Protein AF-A0A2E9GT48-F1 (afdb_monomer_lite)

Foldseek 3Di:
DDDWDFVVVLCVVLVNDPVVVVVCVVLVLDDDRTGDPVSSVLVSVLSCCCPVVVDDSVRSVVVVVVVVVVVVVVVVVVVVVVVVVVPDDDD

pLDDT: mean 84.08, std 7.75, range [53.56, 96.75]

Secondary structure (DSSP, 8-state):
-PPPEEHHHHHHHTT--HHHHHHHHHTTS--SSEE-HHHHHHHHHHHHHHHHH---HHHHHHHHHHHHHHHHHHHHHHHHHHHHHHHSPP-

Structure (mmCIF, N/CA/C/O backbone):
data_AF-A0A2E9GT48-F1
#
_entry.id   AF-A0A2E9GT48-F1
#
loop_
_atom_site.group_PDB
_atom_site.id
_atom_site.type_symbol
_atom_site.label_atom_id
_atom_site.label_alt_id
_atom_site.label_comp_id
_atom_site.label_asym_id
_atom_site.label_entity_id
_atom_site.label_seq_id
_atom_site.pdbx_PDB_ins_code
_atom_site.Cartn_x
_atom_site.Cartn_y
_atom_site.Cartn_z
_atom_site.occupancy
_atom_site.B_iso_or_equiv
_atom_site.auth_seq_id
_atom_site.auth_comp_id
_atom_site.auth_asym_id
_atom_site.auth_atom_id
_atom_site.pdbx_PDB_model_num
ATOM 1 N N . MET A 1 1 ? 20.102 4.477 4.888 1.00 53.56 1 MET A N 1
ATOM 2 C CA . MET A 1 1 ? 18.963 3.736 5.464 1.00 53.56 1 MET A CA 1
ATOM 3 C C . MET A 1 1 ? 18.211 4.701 6.358 1.00 53.56 1 MET A C 1
ATOM 5 O O . MET A 1 1 ? 18.835 5.271 7.248 1.00 53.56 1 MET A O 1
ATOM 9 N N . SER A 1 2 ? 16.945 4.982 6.045 1.00 72.12 2 SER A N 1
ATOM 10 C CA . SER A 1 2 ? 16.095 5.804 6.915 1.00 72.12 2 SER A CA 1
ATOM 11 C C . SER A 1 2 ? 15.764 5.025 8.186 1.00 72.12 2 SER A C 1
ATOM 13 O O . SER A 1 2 ? 15.756 3.799 8.174 1.00 72.12 2 SER A O 1
ATOM 15 N N . LYS A 1 3 ? 15.574 5.735 9.300 1.00 85.19 3 LYS A N 1
ATOM 16 C CA . LYS A 1 3 ? 15.282 5.109 10.595 1.00 85.19 3 LYS A CA 1
ATOM 17 C C . LYS A 1 3 ? 13.842 4.574 10.612 1.00 85.19 3 LYS A C 1
ATOM 19 O O . LYS A 1 3 ? 12.980 5.227 10.019 1.00 85.19 3 LYS A O 1
ATOM 24 N N . PRO A 1 4 ? 13.572 3.462 11.318 1.00 87.00 4 PRO A N 1
ATOM 25 C CA . PRO A 1 4 ? 12.215 2.977 11.520 1.00 87.00 4 PRO A CA 1
ATOM 26 C C . PRO A 1 4 ? 11.364 4.033 12.235 1.00 87.00 4 PRO A C 1
ATOM 28 O O . PRO A 1 4 ? 11.847 4.777 13.096 1.00 87.00 4 PRO A O 1
ATOM 31 N N . VAL A 1 5 ? 10.094 4.104 11.856 1.00 88.25 5 VAL A N 1
ATOM 32 C CA . VAL A 1 5 ? 9.120 5.099 12.310 1.00 88.25 5 VAL A CA 1
ATOM 33 C C . VAL A 1 5 ? 8.109 4.422 13.229 1.00 88.25 5 VAL A C 1
ATOM 35 O O . VAL A 1 5 ? 7.680 3.299 12.970 1.00 88.25 5 VAL A O 1
ATOM 38 N N . ARG A 1 6 ? 7.710 5.095 14.312 1.00 89.69 6 ARG A N 1
ATOM 39 C CA . ARG A 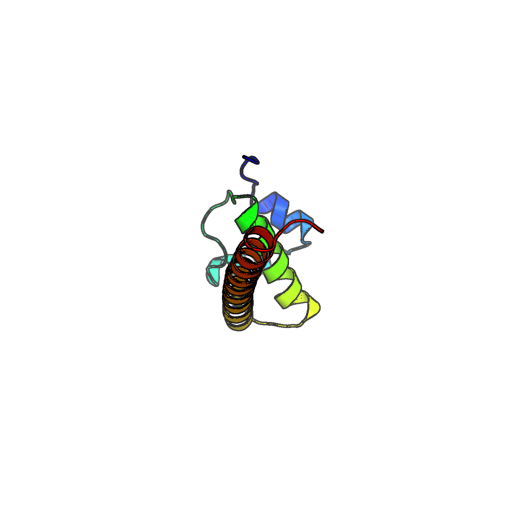1 6 ? 6.643 4.594 15.187 1.00 89.69 6 ARG A CA 1
ATOM 40 C C . ARG A 1 6 ? 5.302 4.631 14.477 1.00 89.69 6 ARG A C 1
ATOM 42 O O . ARG A 1 6 ? 4.948 5.644 13.879 1.00 89.69 6 ARG A O 1
ATOM 49 N N . ILE A 1 7 ? 4.522 3.571 14.626 1.00 84.88 7 ILE A N 1
ATOM 50 C CA . ILE A 1 7 ? 3.237 3.455 13.950 1.00 84.88 7 ILE A CA 1
ATOM 51 C C . ILE A 1 7 ? 2.221 4.495 14.414 1.00 84.88 7 ILE A C 1
ATOM 53 O O . ILE A 1 7 ? 1.486 5.031 13.598 1.00 84.88 7 ILE A O 1
ATOM 57 N N . GLU A 1 8 ? 2.236 4.847 15.698 1.00 82.44 8 GLU A N 1
ATOM 58 C CA . GLU A 1 8 ? 1.390 5.901 16.271 1.00 82.44 8 GLU A CA 1
ATOM 59 C C . GLU A 1 8 ? 1.583 7.237 15.543 1.00 82.44 8 GLU A C 1
ATOM 61 O O . GLU A 1 8 ? 0.605 7.884 15.193 1.00 82.44 8 GLU A O 1
ATOM 66 N N . VAL A 1 9 ? 2.835 7.597 15.233 1.00 84.75 9 VAL A N 1
ATOM 67 C CA . VAL A 1 9 ? 3.175 8.832 14.506 1.00 84.75 9 VAL A CA 1
ATOM 68 C C . VAL A 1 9 ? 2.660 8.775 13.070 1.00 84.75 9 VAL A C 1
ATOM 70 O O . VAL A 1 9 ? 2.153 9.763 12.546 1.00 84.75 9 VAL A O 1
ATOM 73 N N . VAL A 1 10 ? 2.773 7.609 12.426 1.00 83.69 10 VAL A N 1
ATOM 74 C CA . VAL A 1 10 ? 2.238 7.397 11.075 1.00 83.69 10 VAL A CA 1
ATOM 75 C C . VAL A 1 10 ? 0.718 7.544 11.091 1.00 83.69 10 VAL A C 1
ATOM 77 O O . VAL A 1 10 ? 0.166 8.258 10.270 1.00 83.69 10 VAL A O 1
ATOM 80 N N . LEU A 1 11 ? 0.032 6.923 12.042 1.00 82.81 11 LEU A N 1
ATOM 81 C CA . LEU A 1 11 ? -1.427 6.940 12.133 1.00 82.81 11 LEU A CA 1
ATOM 82 C C . LEU A 1 11 ? -1.985 8.318 12.504 1.00 82.81 11 LEU A C 1
ATOM 84 O O . LEU A 1 11 ? -2.979 8.736 11.914 1.00 82.81 11 LEU A O 1
ATOM 88 N N . GLU A 1 12 ? -1.317 9.041 13.406 1.00 82.69 12 GLU A N 1
ATOM 89 C CA . GLU A 1 12 ? -1.628 10.437 13.732 1.00 82.69 12 GLU A CA 1
ATOM 90 C C . GLU A 1 12 ? -1.517 11.321 12.485 1.00 82.69 12 GLU A C 1
ATOM 92 O O . GLU A 1 12 ? -2.445 12.059 12.157 1.00 82.69 12 GLU A O 1
ATOM 97 N N . PHE A 1 13 ? -0.427 11.182 11.724 1.00 82.56 13 PHE A N 1
ATOM 98 C CA . PHE A 1 13 ? -0.236 11.915 10.472 1.00 82.56 13 PHE A CA 1
ATOM 99 C C . PHE A 1 13 ? -1.310 11.590 9.422 1.00 82.56 13 PHE A C 1
ATOM 101 O O . PHE A 1 13 ? -1.701 12.447 8.630 1.00 82.56 13 PHE A O 1
ATOM 108 N N . LEU A 1 14 ? -1.802 10.352 9.414 1.00 79.56 14 LEU A N 1
ATOM 109 C CA . LEU A 1 14 ? -2.860 9.900 8.513 1.00 79.56 14 LEU A CA 1
ATOM 110 C C . LEU A 1 14 ? -4.271 10.279 8.990 1.00 79.56 14 LEU A C 1
ATOM 112 O O . LEU A 1 14 ? -5.232 10.065 8.247 1.00 79.56 14 LEU A O 1
ATOM 116 N N . GLY A 1 15 ? -4.405 10.850 10.192 1.00 77.81 15 GLY A N 1
ATOM 117 C CA . GLY A 1 15 ? -5.694 11.172 10.802 1.00 77.81 15 GLY A CA 1
ATOM 118 C C . GLY A 1 15 ? -6.544 9.927 11.056 1.00 77.81 15 GLY A C 1
ATOM 119 O O . GLY A 1 15 ? -7.750 9.953 10.824 1.00 77.81 15 GLY A O 1
ATOM 120 N N . VAL A 1 16 ? -5.908 8.814 11.434 1.00 79.31 16 VAL A N 1
ATOM 121 C CA . VAL A 1 16 ? -6.592 7.554 11.742 1.00 79.31 16 VAL A CA 1
ATOM 122 C C . VAL A 1 16 ? -7.056 7.579 13.192 1.00 79.31 16 VAL A C 1
ATOM 124 O O . VAL A 1 16 ? -6.246 7.711 14.109 1.00 79.31 16 VAL A O 1
ATOM 127 N N . GLU A 1 17 ? -8.358 7.405 13.402 1.00 74.94 17 GLU A N 1
ATOM 128 C CA . GLU A 1 17 ? -8.940 7.373 14.740 1.00 74.94 17 GLU A CA 1
ATOM 129 C C . GLU A 1 17 ? -8.548 6.090 15.503 1.00 74.94 17 GLU A C 1
ATOM 131 O O . GLU A 1 17 ? -8.333 5.032 14.895 1.00 74.94 17 GLU A O 1
ATOM 136 N N . PRO A 1 18 ? -8.520 6.109 16.849 1.00 69.62 18 PRO A N 1
ATOM 137 C CA . PRO A 1 18 ? -8.150 4.944 17.656 1.00 69.62 18 PRO A CA 1
ATOM 138 C C . PRO A 1 18 ? -8.977 3.680 17.364 1.00 69.62 18 PRO A C 1
ATOM 140 O O . PRO A 1 18 ? -8.446 2.568 17.430 1.00 69.62 18 PRO A O 1
ATOM 143 N N . GLN A 1 19 ? -10.263 3.818 17.008 1.00 69.44 19 GLN A N 1
ATOM 144 C CA . GLN A 1 19 ? -11.096 2.670 16.623 1.00 69.44 19 GLN A CA 1
ATOM 145 C C . GLN A 1 19 ? -10.664 2.015 15.302 1.00 69.44 19 GLN A C 1
ATOM 147 O O . GLN A 1 19 ? -10.748 0.791 15.161 1.00 69.44 19 GLN A O 1
ATOM 152 N N . ASP A 1 20 ? -10.163 2.805 14.354 1.00 72.12 20 ASP A N 1
ATOM 153 C CA . ASP A 1 20 ? -9.692 2.319 13.059 1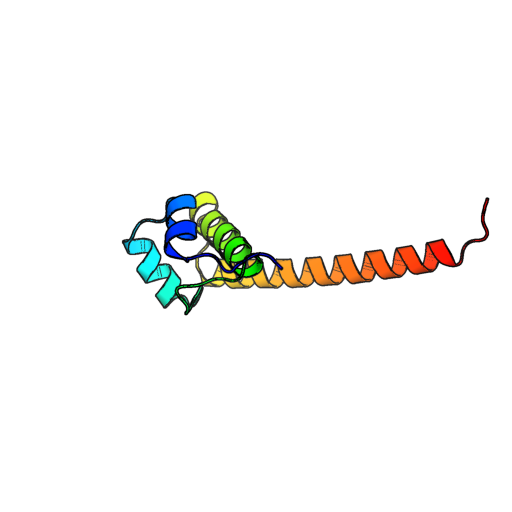.00 72.12 20 ASP A CA 1
ATOM 154 C C . ASP A 1 20 ? -8.342 1.625 13.215 1.00 72.12 20 ASP A C 1
ATOM 156 O O . ASP A 1 20 ? -8.092 0.604 12.586 1.00 72.12 20 ASP A O 1
ATOM 160 N N . LEU A 1 21 ? -7.520 2.091 14.151 1.00 70.94 21 LEU A N 1
ATOM 161 C CA . LEU A 1 21 ? -6.261 1.478 14.569 1.00 70.94 21 LEU A CA 1
ATOM 162 C C . LEU A 1 21 ? -6.421 -0.002 14.952 1.00 70.94 21 LEU A C 1
ATOM 164 O O . LEU A 1 21 ? -5.688 -0.873 14.475 1.00 70.94 21 LEU A O 1
ATOM 168 N N . VAL A 1 22 ? -7.424 -0.294 15.783 1.00 74.38 22 VAL A N 1
ATOM 169 C CA . VAL A 1 22 ? -7.759 -1.663 16.203 1.00 74.38 22 VAL A CA 1
ATOM 170 C C . VAL A 1 22 ? -8.244 -2.493 15.015 1.00 74.38 22 VAL A C 1
ATOM 172 O O . VAL A 1 22 ? -7.902 -3.673 14.909 1.00 74.38 22 VAL A O 1
ATOM 175 N N . ARG A 1 23 ? -9.019 -1.887 14.107 1.00 76.38 23 ARG A N 1
ATOM 176 C CA . ARG A 1 23 ? -9.493 -2.550 12.888 1.00 76.38 23 ARG A CA 1
ATOM 177 C C . ARG A 1 23 ? -8.334 -2.912 11.958 1.00 76.38 23 ARG A C 1
ATOM 179 O O . ARG A 1 23 ? -8.218 -4.075 11.591 1.00 76.38 23 ARG A O 1
ATOM 186 N N . LEU A 1 24 ? -7.451 -1.964 11.644 1.00 76.25 24 LEU A N 1
ATOM 187 C CA . LEU A 1 24 ? -6.319 -2.166 10.732 1.00 76.25 24 LEU A CA 1
ATOM 188 C C . LEU A 1 24 ? -5.372 -3.264 11.242 1.00 76.25 24 LEU A C 1
ATOM 190 O O . LEU A 1 24 ? -4.898 -4.095 10.468 1.00 76.25 24 LEU A O 1
ATOM 194 N N . ARG A 1 25 ? -5.146 -3.316 12.561 1.00 78.62 25 ARG A N 1
ATOM 195 C CA . ARG A 1 25 ? -4.329 -4.358 13.199 1.00 78.62 25 ARG A CA 1
ATOM 196 C C . ARG A 1 25 ? -4.985 -5.739 13.120 1.00 78.62 25 ARG A C 1
ATOM 198 O O . ARG A 1 25 ? -4.310 -6.720 12.835 1.00 78.62 25 ARG A O 1
ATOM 205 N N . ARG A 1 26 ? -6.307 -5.823 13.325 1.00 77.94 26 ARG A N 1
ATOM 206 C CA . ARG A 1 26 ? -7.082 -7.069 13.146 1.00 77.94 26 ARG A CA 1
ATOM 207 C C . ARG A 1 26 ? -7.087 -7.561 11.705 1.00 77.94 26 ARG A C 1
ATOM 209 O O . ARG A 1 26 ? -7.122 -8.762 11.474 1.00 77.94 26 ARG A O 1
ATOM 216 N N . GLU A 1 27 ? -7.068 -6.634 10.759 1.00 74.12 27 GLU A N 1
ATOM 217 C CA . GLU A 1 27 ? -6.987 -6.918 9.328 1.00 74.12 27 GLU A CA 1
ATOM 218 C C . GLU A 1 27 ? -5.563 -7.297 8.878 1.00 74.12 27 GLU A C 1
ATOM 220 O O . GLU A 1 27 ? -5.363 -7.634 7.715 1.00 74.12 27 GLU A O 1
ATOM 225 N N . GLY A 1 28 ? -4.582 -7.288 9.791 1.00 75.75 28 GLY A N 1
ATOM 226 C CA . GLY A 1 28 ? -3.217 -7.748 9.530 1.00 75.75 28 GLY A CA 1
ATOM 227 C C . GLY A 1 28 ? -2.355 -6.758 8.746 1.00 75.75 28 GLY A C 1
ATOM 228 O O . GLY A 1 28 ? -1.321 -7.145 8.210 1.00 75.75 28 GLY A O 1
ATOM 229 N N . LEU A 1 29 ? -2.748 -5.480 8.669 1.00 75.31 29 LEU A N 1
ATOM 230 C CA . LEU A 1 29 ? -1.988 -4.459 7.932 1.00 75.31 29 LEU A CA 1
ATOM 231 C C . LEU A 1 29 ? -0.629 -4.144 8.572 1.00 75.31 29 LEU A C 1
ATOM 233 O O . LEU A 1 29 ? 0.272 -3.657 7.893 1.00 75.31 29 LEU A O 1
ATOM 237 N N . PHE A 1 30 ? -0.477 -4.415 9.868 1.00 77.62 30 PHE A N 1
ATOM 238 C CA . PHE A 1 30 ? 0.779 -4.312 10.602 1.00 77.62 30 PHE A CA 1
ATOM 239 C C . PHE A 1 30 ? 0.713 -5.123 11.900 1.00 77.62 30 PHE A C 1
ATOM 241 O O . PHE A 1 30 ? -0.347 -5.257 12.513 1.00 77.62 30 PHE A O 1
ATOM 248 N N . GLU A 1 31 ? 1.867 -5.608 12.359 1.00 76.31 31 GLU A N 1
ATOM 249 C CA . GLU A 1 31 ? 1.987 -6.369 13.614 1.00 76.31 31 GLU A CA 1
ATOM 250 C C . GLU A 1 31 ? 2.848 -5.643 14.664 1.00 76.31 31 GLU A C 1
ATOM 252 O O . GLU A 1 31 ? 2.576 -5.723 15.863 1.00 76.31 31 GLU A O 1
ATOM 257 N N . SER A 1 32 ? 3.839 -4.868 14.210 1.00 83.62 32 SER A N 1
ATOM 258 C CA . SER A 1 32 ? 4.817 -4.147 15.035 1.00 83.62 32 SER A CA 1
ATOM 259 C C . SER A 1 32 ? 4.434 -2.680 15.256 1.00 83.62 32 SER A C 1
ATOM 261 O O . SER A 1 32 ? 3.832 -2.047 14.389 1.00 83.62 32 SER A O 1
ATOM 263 N N . ASP A 1 33 ? 4.856 -2.118 16.393 1.00 84.81 33 ASP A N 1
ATOM 264 C CA . ASP A 1 33 ? 4.730 -0.682 16.689 1.00 84.81 33 ASP A CA 1
ATOM 265 C C . ASP A 1 33 ? 5.793 0.178 15.979 1.00 84.81 33 ASP A C 1
ATOM 267 O O . ASP A 1 33 ? 5.726 1.409 16.000 1.00 84.81 33 ASP A O 1
ATOM 271 N N . TRP A 1 34 ? 6.768 -0.464 15.333 1.00 87.00 34 TRP A N 1
ATOM 272 C CA . TRP A 1 34 ? 7.805 0.165 14.520 1.00 87.00 34 TRP A CA 1
ATOM 273 C C . TRP A 1 34 ? 7.726 -0.342 13.087 1.00 87.00 34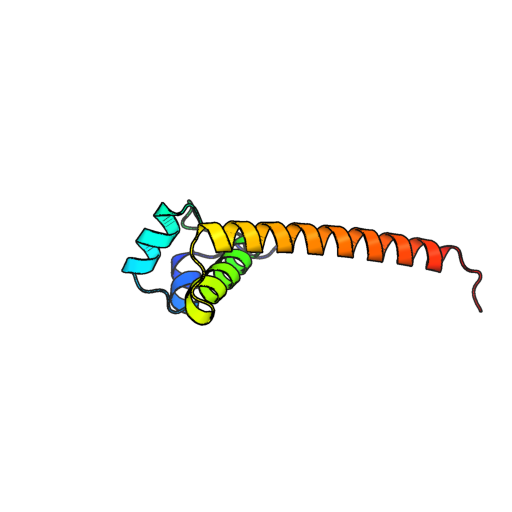 TRP A C 1
ATOM 275 O O . TRP A 1 34 ? 7.733 -1.554 12.854 1.00 87.00 34 TRP A O 1
ATOM 285 N N . LEU A 1 35 ? 7.673 0.595 12.144 1.00 86.00 35 LEU A N 1
ATOM 286 C CA . LEU A 1 35 ? 7.591 0.344 10.714 1.00 86.00 35 LEU A CA 1
ATOM 287 C C . LEU A 1 35 ? 8.860 0.822 10.021 1.00 86.00 35 LEU A C 1
ATOM 289 O O . LEU A 1 35 ? 9.330 1.936 10.258 1.00 86.00 35 LEU A O 1
ATOM 293 N N . GLU A 1 36 ? 9.373 0.007 9.106 1.00 89.81 36 GLU A N 1
ATOM 294 C CA . GLU A 1 36 ? 10.332 0.501 8.124 1.00 89.81 36 GLU A CA 1
ATOM 295 C C . GLU A 1 36 ? 9.665 1.579 7.243 1.00 89.81 36 GLU A C 1
ATOM 297 O O . GLU A 1 36 ? 8.449 1.520 7.017 1.00 89.81 36 GLU A O 1
ATOM 302 N N . PRO A 1 37 ? 10.419 2.568 6.735 1.00 86.44 37 PRO A N 1
ATOM 303 C CA . PRO A 1 37 ? 9.880 3.667 5.929 1.00 86.44 37 PRO A CA 1
ATOM 304 C C . PRO A 1 37 ? 9.020 3.202 4.747 1.00 86.44 37 PRO A C 1
ATOM 306 O O . PRO A 1 37 ? 7.982 3.794 4.455 1.00 86.44 37 PRO A O 1
ATOM 309 N N . GLU A 1 38 ? 9.422 2.117 4.088 1.00 83.38 38 GLU A N 1
ATOM 310 C CA . GLU A 1 38 ? 8.691 1.532 2.966 1.00 83.38 38 GLU A CA 1
ATOM 311 C C . GLU A 1 38 ? 7.331 0.972 3.408 1.00 83.38 38 GLU A C 1
ATOM 313 O O . GLU A 1 38 ? 6.337 1.121 2.698 1.00 83.38 38 GLU A O 1
ATOM 318 N N . VAL A 1 39 ? 7.268 0.379 4.603 1.00 83.44 39 VAL A N 1
ATOM 319 C CA . VAL A 1 39 ? 6.033 -0.171 5.182 1.00 83.44 39 VAL A CA 1
ATOM 320 C C . VAL A 1 39 ? 5.108 0.952 5.649 1.00 83.44 39 VAL A C 1
ATOM 322 O O . VAL A 1 39 ? 3.898 0.876 5.445 1.00 83.44 39 VAL A O 1
ATOM 325 N N . ALA A 1 40 ? 5.661 2.027 6.215 1.00 85.56 40 ALA A N 1
ATOM 326 C CA . ALA A 1 40 ? 4.890 3.217 6.574 1.00 85.56 40 ALA A CA 1
ATOM 327 C C . ALA A 1 40 ? 4.224 3.859 5.342 1.00 85.56 40 ALA A C 1
ATOM 329 O O . ALA A 1 40 ? 3.062 4.265 5.400 1.00 85.56 40 ALA A O 1
ATOM 330 N N . GLU A 1 41 ? 4.926 3.894 4.209 1.00 84.81 41 GLU A N 1
ATOM 331 C CA . GLU A 1 41 ? 4.374 4.381 2.945 1.00 84.81 41 GLU A CA 1
ATOM 332 C C . GLU A 1 41 ? 3.286 3.449 2.384 1.00 84.81 41 GLU A C 1
ATOM 334 O O . GLU A 1 41 ? 2.257 3.925 1.899 1.00 84.81 41 GLU A O 1
ATOM 339 N N . GLU A 1 42 ? 3.453 2.124 2.478 1.00 85.00 42 GLU A N 1
ATOM 340 C CA . GLU A 1 42 ? 2.382 1.182 2.119 1.00 85.00 42 GLU A CA 1
ATOM 341 C C . GLU A 1 42 ? 1.137 1.364 3.001 1.00 85.00 42 GLU A C 1
ATOM 343 O O . GLU A 1 42 ? 0.020 1.375 2.476 1.00 85.00 42 GLU A O 1
ATOM 348 N N . LEU A 1 43 ? 1.313 1.590 4.308 1.00 84.69 43 LEU A N 1
ATOM 349 C CA . LEU A 1 43 ? 0.214 1.850 5.240 1.00 84.69 43 LEU A CA 1
ATOM 350 C C . LEU A 1 43 ? -0.511 3.163 4.919 1.00 84.69 43 LEU A C 1
ATOM 352 O O . LEU A 1 43 ? -1.741 3.206 4.923 1.00 84.69 43 LEU A O 1
ATOM 356 N N . ARG A 1 44 ? 0.225 4.224 4.569 1.00 86.56 44 ARG A N 1
ATOM 357 C CA . ARG 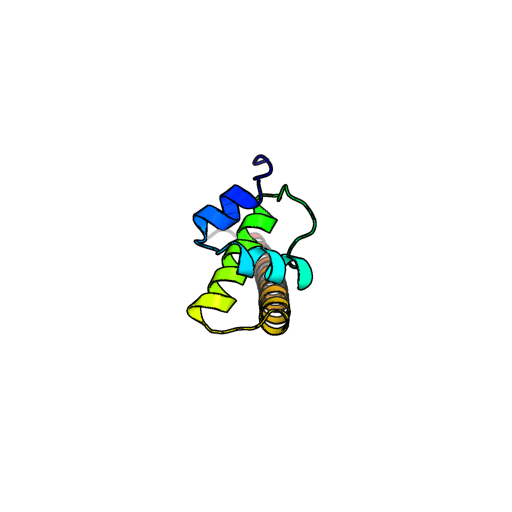A 1 44 ? -0.369 5.485 4.102 1.00 86.56 44 ARG A CA 1
ATOM 358 C C . ARG A 1 44 ? -1.256 5.268 2.880 1.00 86.56 44 ARG A C 1
ATOM 360 O O . ARG A 1 44 ? -2.371 5.787 2.829 1.00 86.56 44 ARG A O 1
ATOM 367 N N . VAL A 1 45 ? -0.771 4.512 1.895 1.00 87.25 45 VAL A N 1
ATOM 368 C CA . VAL A 1 45 ? -1.546 4.195 0.687 1.00 87.25 45 VAL A CA 1
ATOM 369 C C . VAL A 1 45 ? -2.782 3.369 1.042 1.00 87.25 45 VAL A C 1
ATOM 371 O O . VAL A 1 45 ? -3.867 3.675 0.555 1.00 87.25 45 VAL A O 1
ATOM 374 N N . ALA A 1 46 ? -2.645 2.369 1.916 1.00 85.56 46 ALA A N 1
ATOM 375 C CA . ALA A 1 46 ? -3.763 1.567 2.401 1.00 85.56 46 ALA A CA 1
ATOM 376 C C . ALA A 1 46 ? -4.861 2.436 3.030 1.00 85.56 46 ALA A C 1
ATOM 378 O O . ALA A 1 46 ? -6.016 2.354 2.618 1.00 85.56 46 ALA A O 1
ATOM 379 N N . VAL A 1 47 ? -4.500 3.321 3.962 1.00 84.00 47 VAL A N 1
ATOM 380 C CA . VAL A 1 47 ? -5.455 4.213 4.634 1.00 84.00 47 VAL A CA 1
ATOM 381 C C . VAL A 1 47 ? -6.155 5.142 3.639 1.00 84.00 47 VAL A C 1
ATOM 383 O O . VAL A 1 47 ? -7.376 5.283 3.702 1.00 84.00 47 VAL A O 1
ATOM 386 N N . ALA A 1 48 ? -5.423 5.717 2.681 1.00 85.62 48 ALA A N 1
ATOM 387 C CA . ALA A 1 48 ? -6.016 6.563 1.645 1.00 85.62 48 ALA A CA 1
ATOM 388 C C . ALA A 1 48 ? -7.029 5.794 0.776 1.00 85.62 48 ALA A C 1
ATOM 390 O O . ALA A 1 48 ? -8.127 6.282 0.525 1.00 85.62 48 ALA A O 1
ATOM 391 N N . LEU A 1 49 ? -6.713 4.557 0.372 1.00 85.38 49 LEU A N 1
ATOM 392 C CA . LEU A 1 49 ? -7.638 3.709 -0.390 1.00 85.38 49 LEU A CA 1
ATOM 393 C C . LEU A 1 49 ? -8.914 3.389 0.401 1.00 85.38 49 LEU A C 1
ATOM 395 O O . LEU A 1 49 ? -10.009 3.388 -0.162 1.00 85.38 49 LEU A O 1
ATOM 399 N N . MET A 1 50 ? -8.792 3.126 1.703 1.00 84.00 50 MET A N 1
ATOM 400 C CA . MET A 1 50 ? -9.952 2.821 2.540 1.00 84.00 50 MET A CA 1
ATOM 401 C C . MET A 1 50 ? -10.825 4.050 2.785 1.00 84.00 50 MET A C 1
ATOM 403 O O . MET A 1 50 ? -12.049 3.948 2.712 1.00 84.00 50 MET A O 1
ATOM 407 N N . ARG A 1 51 ? -10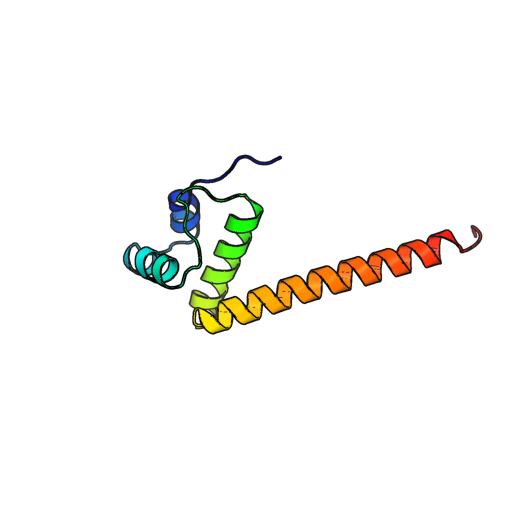.212 5.207 3.064 1.00 83.06 51 ARG A N 1
ATOM 408 C CA . ARG A 1 51 ? -10.932 6.432 3.431 1.00 83.06 51 ARG A CA 1
ATOM 409 C C . ARG A 1 51 ? -11.518 7.151 2.225 1.00 83.06 51 ARG A C 1
ATOM 411 O O . ARG A 1 51 ? -12.683 7.532 2.251 1.00 83.06 51 ARG A O 1
ATOM 418 N N . ASP A 1 52 ? -10.721 7.325 1.178 1.00 86.62 52 ASP A N 1
ATOM 419 C CA . ASP A 1 52 ? -11.085 8.200 0.065 1.00 86.62 52 ASP A CA 1
ATOM 420 C C . ASP A 1 52 ? -11.858 7.437 -1.025 1.00 86.62 52 ASP A C 1
ATOM 422 O O . ASP A 1 52 ? -12.667 8.027 -1.738 1.00 86.62 52 ASP A O 1
ATOM 426 N N . LEU A 1 53 ? -11.644 6.118 -1.146 1.00 86.75 53 LEU A N 1
ATOM 427 C CA . LEU A 1 53 ? -12.285 5.271 -2.164 1.00 86.75 53 LEU A CA 1
ATOM 428 C C . LEU A 1 53 ? -13.231 4.207 -1.579 1.00 86.75 53 LEU A C 1
ATOM 430 O O . LEU A 1 53 ? -13.829 3.445 -2.338 1.00 86.75 53 LEU A O 1
ATOM 434 N N . GLY A 1 54 ? -13.374 4.130 -0.250 1.00 85.00 54 GLY A N 1
ATOM 435 C CA . GLY A 1 54 ? -14.273 3.178 0.416 1.00 85.00 54 GLY A CA 1
ATOM 436 C C . GLY A 1 54 ? -13.858 1.709 0.273 1.00 85.00 54 GLY A C 1
ATOM 437 O O . GLY A 1 54 ? -14.696 0.813 0.394 1.00 85.00 54 GLY A O 1
ATOM 438 N N . VAL A 1 55 ? -12.584 1.438 -0.023 1.00 86.62 55 VAL A N 1
ATOM 439 C CA . VAL A 1 55 ? -12.075 0.074 -0.213 1.00 86.62 55 VAL A CA 1
ATOM 440 C C . VAL A 1 55 ? -11.944 -0.625 1.145 1.00 86.62 55 VAL A C 1
ATOM 442 O O . VAL A 1 55 ? -11.538 -0.026 2.136 1.00 86.62 55 VAL A O 1
ATOM 445 N N . ASN A 1 56 ? -12.287 -1.909 1.223 1.00 83.38 56 ASN A N 1
ATOM 446 C CA . ASN A 1 56 ? -12.078 -2.707 2.435 1.00 83.38 56 ASN A CA 1
ATOM 447 C C . ASN A 1 56 ? -10.655 -3.300 2.484 1.00 83.38 56 ASN A C 1
ATOM 449 O O . ASN A 1 56 ? -9.906 -3.224 1.513 1.00 83.38 56 ASN A O 1
ATOM 453 N N . ALA A 1 57 ? -10.285 -3.943 3.592 1.00 77.69 57 ALA A N 1
ATOM 454 C CA . ALA A 1 57 ? -8.950 -4.522 3.772 1.00 77.69 57 ALA A CA 1
ATOM 455 C C . ALA A 1 57 ? -8.537 -5.502 2.665 1.00 77.69 57 ALA A C 1
ATOM 457 O O . ALA A 1 57 ? -7.429 -5.432 2.143 1.00 77.69 57 ALA A O 1
ATOM 458 N N . ALA A 1 58 ? -9.454 -6.385 2.260 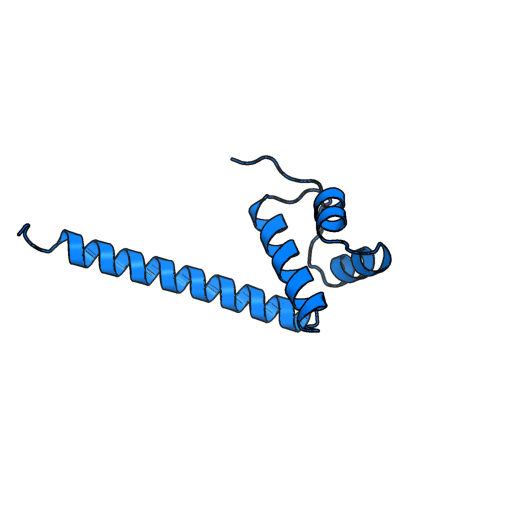1.00 80.94 58 ALA A N 1
ATOM 459 C CA . ALA A 1 58 ? -9.199 -7.357 1.200 1.00 80.94 58 ALA A CA 1
ATOM 460 C C . ALA A 1 58 ? -8.940 -6.661 -0.148 1.00 80.94 58 ALA A C 1
ATOM 462 O O . ALA A 1 58 ? -8.042 -7.038 -0.900 1.00 80.94 58 ALA A O 1
ATOM 463 N N . GLY A 1 59 ? -9.696 -5.604 -0.448 1.00 82.69 59 GLY A N 1
ATOM 464 C CA . GLY A 1 59 ? -9.478 -4.776 -1.630 1.00 82.69 59 GLY A CA 1
ATOM 465 C C . GLY A 1 59 ? -8.147 -4.024 -1.580 1.00 82.69 59 GLY A C 1
ATOM 466 O O . GLY A 1 59 ? -7.457 -3.944 -2.597 1.00 82.69 59 GLY A O 1
ATOM 467 N N . VAL A 1 60 ? -7.744 -3.537 -0.403 1.00 85.94 60 VAL A N 1
ATOM 468 C CA . VAL A 1 60 ? -6.423 -2.929 -0.181 1.00 85.94 60 VAL A CA 1
ATOM 469 C C . VAL A 1 60 ? -5.312 -3.942 -0.434 1.00 85.94 60 VAL A C 1
ATOM 471 O O . VAL A 1 60 ? -4.365 -3.631 -1.153 1.00 85.94 60 VAL A O 1
ATOM 474 N N . GLU A 1 61 ? -5.429 -5.165 0.084 1.00 82.19 61 GLU A N 1
ATOM 475 C CA . GLU A 1 61 ? -4.440 -6.224 -0.133 1.00 82.19 61 GLU A CA 1
ATOM 476 C C . GLU A 1 61 ? -4.251 -6.510 -1.631 1.00 82.19 61 GLU A C 1
ATOM 478 O O . GLU A 1 61 ? -3.121 -6.549 -2.137 1.00 82.19 61 GLU A O 1
ATOM 483 N N . VAL A 1 62 ? -5.357 -6.639 -2.371 1.00 86.88 62 VAL A N 1
ATOM 484 C CA . VAL A 1 62 ? -5.332 -6.828 -3.827 1.00 86.88 62 VAL A CA 1
ATOM 485 C C . VAL A 1 62 ? -4.680 -5.632 -4.523 1.00 86.88 62 VAL A C 1
ATOM 487 O O . VAL A 1 62 ? -3.810 -5.830 -5.375 1.00 86.88 62 VAL A O 1
ATOM 490 N N . ALA A 1 63 ? -5.038 -4.401 -4.152 1.00 86.94 63 ALA A N 1
ATOM 491 C CA . ALA A 1 63 ? -4.473 -3.186 -4.736 1.00 86.94 63 ALA A CA 1
ATOM 492 C C . ALA A 1 63 ? -2.958 -3.080 -4.497 1.00 86.94 63 ALA A C 1
ATOM 494 O O . ALA A 1 63 ? -2.193 -2.843 -5.436 1.00 86.94 63 ALA A O 1
ATOM 495 N N . LEU A 1 64 ? -2.498 -3.336 -3.270 1.00 85.00 64 LEU A N 1
ATOM 496 C CA . LEU A 1 64 ? -1.077 -3.343 -2.924 1.00 85.00 64 LEU A CA 1
ATOM 497 C C . LEU A 1 64 ? -0.323 -4.448 -3.672 1.00 85.00 64 LEU A C 1
ATOM 499 O O . LEU A 1 64 ? 0.767 -4.216 -4.202 1.00 85.00 64 LEU A O 1
ATOM 503 N N . ARG A 1 65 ? -0.916 -5.640 -3.807 1.00 86.75 65 ARG A N 1
ATOM 504 C CA . ARG A 1 65 ? -0.342 -6.727 -4.613 1.00 86.75 65 ARG A CA 1
ATOM 505 C C . ARG A 1 65 ? -0.218 -6.338 -6.087 1.00 86.75 65 ARG A C 1
ATOM 507 O O . ARG A 1 65 ? 0.806 -6.638 -6.705 1.00 86.75 65 ARG A O 1
ATOM 514 N N . LEU A 1 66 ? -1.228 -5.685 -6.660 1.00 92.81 66 LEU A N 1
ATOM 515 C CA . LEU A 1 66 ? -1.183 -5.193 -8.039 1.00 92.81 66 LEU A CA 1
ATOM 516 C C . LEU A 1 66 ? -0.113 -4.110 -8.211 1.00 92.81 66 LEU A C 1
ATOM 518 O O . LEU A 1 66 ? 0.677 -4.197 -9.150 1.00 92.81 66 LEU A O 1
ATOM 522 N N . ARG A 1 67 ? -0.004 -3.165 -7.270 1.00 88.12 67 ARG A N 1
ATOM 523 C CA . ARG A 1 67 ? 1.052 -2.142 -7.253 1.00 88.12 67 ARG A CA 1
ATOM 524 C C . ARG A 1 67 ? 2.449 -2.766 -7.249 1.00 88.12 67 ARG A C 1
ATOM 526 O O . ARG A 1 67 ? 3.274 -2.403 -8.082 1.00 88.12 67 ARG A O 1
ATOM 533 N N . ARG A 1 68 ? 2.708 -3.762 -6.391 1.00 87.38 68 ARG A N 1
ATOM 534 C CA . ARG A 1 68 ? 3.995 -4.488 -6.372 1.00 87.38 68 ARG A CA 1
ATOM 535 C C . ARG A 1 68 ? 4.307 -5.166 -7.709 1.00 87.38 68 ARG A C 1
ATOM 537 O O . ARG A 1 68 ? 5.447 -5.129 -8.179 1.00 87.38 68 ARG A O 1
ATOM 544 N N . ARG A 1 69 ? 3.296 -5.761 -8.354 1.00 93.50 69 ARG A N 1
ATOM 545 C CA . ARG A 1 69 ? 3.448 -6.373 -9.687 1.00 93.50 69 ARG A CA 1
ATOM 546 C C . ARG A 1 69 ? 3.768 -5.331 -10.759 1.00 93.50 69 ARG A C 1
ATOM 548 O O . ARG A 1 69 ? 4.632 -5.599 -11.591 1.00 93.50 69 ARG A O 1
ATOM 555 N N . LEU A 1 70 ? 3.121 -4.164 -10.723 1.00 95.56 70 LEU A N 1
ATOM 556 C CA . LEU A 1 70 ? 3.395 -3.055 -11.643 1.00 95.56 70 LEU A CA 1
ATOM 557 C C . LEU A 1 70 ? 4.826 -2.537 -11.491 1.00 95.56 70 LEU A C 1
ATOM 559 O O . LEU A 1 70 ? 5.553 -2.519 -12.478 1.00 95.56 70 LEU A O 1
ATOM 563 N N . LEU A 1 71 ? 5.272 -2.249 -10.266 1.00 89.75 71 LEU A N 1
ATOM 564 C CA . LEU A 1 71 ? 6.647 -1.798 -10.000 1.00 89.75 71 LEU A CA 1
ATOM 565 C C . LEU A 1 71 ? 7.693 -2.806 -10.504 1.00 89.75 71 LEU A C 1
ATOM 567 O O . LEU A 1 71 ? 8.715 -2.439 -11.082 1.00 89.75 71 LEU A O 1
ATOM 571 N N . THR A 1 72 ? 7.417 -4.103 -10.339 1.00 94.06 72 THR A N 1
ATOM 572 C CA . THR A 1 72 ? 8.280 -5.168 -10.870 1.00 94.06 72 THR A CA 1
ATOM 573 C C . THR A 1 72 ? 8.337 -5.137 -12.400 1.00 94.06 72 THR A C 1
ATOM 575 O O . THR A 1 72 ? 9.410 -5.284 -12.992 1.00 94.06 72 THR A O 1
ATOM 578 N N . LEU A 1 73 ? 7.190 -4.958 -13.062 1.00 96.75 73 LEU A N 1
ATOM 579 C CA . LEU A 1 73 ? 7.110 -4.890 -14.520 1.00 96.75 73 LEU A CA 1
ATOM 580 C C . LEU A 1 73 ? 7.817 -3.643 -15.069 1.00 96.75 73 LEU A C 1
ATOM 582 O O . LEU A 1 73 ? 8.565 -3.748 -16.043 1.00 96.75 73 LEU A O 1
ATOM 586 N N . GLU A 1 74 ? 7.637 -2.493 -14.423 1.00 95.56 74 GLU A N 1
ATOM 587 C CA . GLU A 1 74 ? 8.333 -1.245 -14.746 1.00 95.56 74 GLU A CA 1
ATOM 588 C C . GLU A 1 74 ? 9.849 -1.411 -14.622 1.00 95.56 74 GLU A C 1
ATOM 590 O O . GLU A 1 74 ? 10.585 -1.084 -15.554 1.00 95.56 74 GLU A O 1
ATOM 595 N N . GLY A 1 75 ? 10.328 -2.010 -13.528 1.00 95.44 75 GLY A N 1
ATOM 596 C CA . GLY A 1 75 ? 11.753 -2.280 -13.324 1.00 95.44 75 GLY A CA 1
ATOM 597 C C . GLY A 1 75 ? 12.354 -3.177 -14.411 1.00 95.44 75 GLY A C 1
ATOM 598 O O . GLY A 1 75 ? 13.442 -2.896 -14.926 1.00 95.44 75 GLY A O 1
ATOM 599 N N . ARG A 1 76 ? 11.629 -4.225 -14.824 1.00 95.00 76 ARG A N 1
ATOM 600 C CA . ARG A 1 76 ? 12.044 -5.120 -15.922 1.00 95.00 76 ARG A CA 1
ATOM 601 C C . ARG A 1 76 ? 12.068 -4.402 -17.266 1.00 95.00 76 ARG A C 1
ATOM 603 O O . ARG A 1 76 ? 13.030 -4.550 -18.021 1.00 95.00 76 ARG A O 1
ATOM 610 N N . THR A 1 77 ? 11.038 -3.612 -17.548 1.00 96.19 77 THR A N 1
ATOM 611 C CA . THR A 1 77 ? 10.919 -2.853 -18.798 1.00 96.19 77 THR A CA 1
ATOM 612 C C . THR A 1 77 ? 12.027 -1.811 -18.896 1.00 96.19 77 THR A C 1
ATOM 614 O O . THR A 1 77 ? 12.761 -1.790 -19.880 1.00 96.19 77 THR A O 1
ATOM 617 N N . GLY A 1 78 ? 12.240 -1.022 -17.841 1.00 95.25 78 GLY A N 1
ATOM 618 C CA . GLY A 1 78 ? 13.304 -0.021 -17.789 1.00 95.25 78 GLY A CA 1
ATOM 619 C C . GLY A 1 78 ? 14.699 -0.632 -17.925 1.00 95.25 78 GLY A C 1
ATOM 620 O O . GLY A 1 78 ? 15.556 -0.075 -18.605 1.00 95.25 78 GLY A O 1
ATOM 621 N N . SER A 1 79 ? 14.932 -1.805 -17.333 1.00 94.44 79 SER A N 1
ATOM 622 C CA . SER A 1 79 ? 16.208 -2.521 -17.480 1.00 94.44 79 SER A CA 1
ATOM 623 C C . SER A 1 79 ? 16.417 -3.053 -18.898 1.00 94.44 79 SER A C 1
ATOM 625 O O . SER A 1 79 ? 17.522 -2.962 -19.426 1.00 94.44 79 SER A O 1
ATOM 627 N N . SER A 1 80 ? 15.353 -3.540 -19.539 1.00 94.19 80 SER A N 1
ATOM 628 C CA . SER A 1 80 ? 15.397 -3.998 -20.933 1.00 94.19 80 SER A CA 1
ATOM 629 C C . SER A 1 80 ? 15.676 -2.838 -21.892 1.00 94.19 80 SER A C 1
ATOM 631 O O . SER A 1 80 ? 16.545 -2.950 -22.750 1.00 94.19 80 SER A O 1
ATOM 633 N N . LEU A 1 81 ? 15.010 -1.694 -21.698 1.00 95.12 81 LEU A N 1
ATOM 634 C CA . LEU A 1 81 ? 15.252 -0.480 -22.482 1.00 95.12 81 LEU A CA 1
ATOM 635 C C . LEU A 1 81 ? 16.681 0.039 -22.306 1.00 95.12 81 LEU A C 1
ATOM 637 O O . LEU A 1 81 ? 17.348 0.321 -23.295 1.00 95.12 81 LEU A O 1
ATOM 641 N N . ARG A 1 82 ? 17.183 0.116 -21.065 1.00 93.69 82 ARG A N 1
ATOM 642 C CA . ARG A 1 82 ? 18.573 0.523 -20.795 1.00 93.69 82 ARG A CA 1
ATOM 643 C C . ARG A 1 82 ? 19.584 -0.370 -21.506 1.00 93.69 82 ARG A C 1
ATOM 645 O O . ARG A 1 82 ? 20.551 0.147 -22.052 1.00 93.69 82 ARG A O 1
ATOM 652 N N . ARG A 1 83 ? 19.342 -1.683 -21.532 1.00 91.62 83 ARG A N 1
ATOM 653 C CA . ARG A 1 83 ? 20.193 -2.631 -22.255 1.00 91.62 83 ARG A CA 1
ATOM 654 C C . ARG A 1 83 ? 20.208 -2.346 -23.756 1.00 91.62 83 ARG A C 1
ATOM 656 O O . ARG A 1 83 ? 21.284 -2.192 -24.319 1.00 91.62 83 ARG A O 1
ATOM 663 N N . ILE A 1 84 ? 19.034 -2.206 -24.375 1.00 94.94 84 ILE A N 1
ATOM 664 C CA . ILE A 1 84 ? 18.922 -1.895 -25.809 1.00 94.94 84 ILE A CA 1
ATOM 665 C C . ILE A 1 84 ? 19.653 -0.587 -26.135 1.00 94.94 84 ILE A C 1
ATOM 667 O O . ILE A 1 84 ? 20.434 -0.535 -27.078 1.00 94.94 84 ILE A O 1
ATOM 671 N N . LEU A 1 85 ? 19.453 0.458 -25.326 1.00 91.44 85 LEU A N 1
ATOM 672 C CA . LEU A 1 85 ? 20.104 1.753 -25.533 1.00 91.44 85 LEU A CA 1
ATOM 673 C C . LEU A 1 85 ? 21.630 1.693 -25.368 1.00 91.44 85 LEU A C 1
ATOM 675 O O . LEU A 1 85 ? 22.329 2.428 -26.052 1.00 91.44 85 LEU A O 1
ATOM 679 N N . SER A 1 86 ? 22.154 0.824 -24.497 1.00 90.62 86 SER A N 1
ATOM 680 C CA . SER A 1 86 ? 23.605 0.641 -24.328 1.00 90.62 86 SER A CA 1
ATOM 681 C C . SER A 1 86 ? 24.278 -0.134 -25.465 1.00 90.62 86 SER A C 1
ATOM 683 O O . SER A 1 86 ? 25.495 -0.070 -25.603 1.00 90.62 86 SER A O 1
ATOM 685 N N . GLU A 1 87 ? 23.499 -0.872 -26.260 1.00 90.19 87 GLU A N 1
ATOM 686 C CA . GLU A 1 87 ? 23.981 -1.652 -27.407 1.00 90.19 87 GLU A CA 1
ATOM 687 C C . GLU A 1 87 ? 23.935 -0.843 -28.722 1.00 90.19 87 GLU A C 1
ATOM 689 O O . GLU A 1 87 ? 24.492 -1.275 -29.732 1.00 90.19 87 GLU A O 1
ATOM 694 N N . LEU A 1 88 ? 23.304 0.340 -28.725 1.00 83.38 88 LEU A N 1
ATOM 695 C CA . LEU A 1 88 ? 23.290 1.233 -29.883 1.00 83.38 88 LEU A CA 1
ATOM 696 C C . LEU A 1 88 ? 24.633 1.974 -30.013 1.00 83.38 88 LEU A C 1
ATOM 698 O O . LEU A 1 88 ? 25.149 2.479 -29.012 1.00 83.38 88 LEU A O 1
ATOM 702 N N . PRO A 1 89 ? 25.202 2.082 -31.229 1.00 74.12 89 PRO A N 1
ATOM 703 C CA . PRO A 1 89 ? 26.387 2.902 -31.444 1.00 74.12 89 PRO A CA 1
ATOM 704 C C . PRO A 1 89 ? 26.073 4.372 -31.113 1.00 74.12 89 PRO A C 1
ATOM 706 O O . PRO A 1 89 ? 24.939 4.813 -31.337 1.00 74.12 89 PRO A O 1
ATOM 709 N N . PRO A 1 90 ? 27.042 5.132 -30.568 1.00 71.06 90 PRO A N 1
ATOM 710 C CA . PRO A 1 90 ? 26.839 6.552 -30.317 1.00 71.06 90 PRO A CA 1
ATOM 711 C C . PRO A 1 90 ? 26.514 7.285 -31.631 1.00 71.06 90 PRO A C 1
ATOM 713 O O . PRO A 1 90 ? 26.958 6.831 -32.692 1.00 71.06 90 PRO A O 1
ATOM 716 N N . PRO A 1 91 ? 25.724 8.373 -31.562 1.00 65.75 91 PRO A N 1
ATOM 717 C CA . PRO A 1 91 ? 25.356 9.159 -32.736 1.00 65.75 91 PRO A CA 1
ATOM 718 C C . PRO A 1 91 ? 26.570 9.783 -33.431 1.00 65.75 91 PRO A C 1
ATOM 720 O O . PRO A 1 91 ? 27.553 10.123 -32.729 1.00 65.75 91 PRO A O 1
#

Sequence (91 aa):
MSKPVRIEVVLEFLGVEPQDLVRLRREGLFESDWLEPEVAEELRVAVALMRDLGVNAAGVEVALRLRRRLLTLEGRTGSSLRRILSELPPP

Radius of gyration: 17.92 Å; chains: 1; bounding box: 41×20×50 Å